Protein AF-A0A8T3NBF4-F1 (afdb_monomer_lite)

Secondary structure (DSSP, 8-state):
--HHHHHHHHHT-HHHHHHHHHHTT-HHHHHHHHHHHHHHHHHTT-HHHHHHHHHTS-HHHHHH-HHHHHHHHHHHHTT-HHHHHHHHHHHHHHHHHTT-HHHHHHHHHHHHHHHHHHTTTSSSSSSS---

pLDDT: mean 81.37, std 15.5, range [39.0, 96.62]

Foldseek 3Di:
DQPVLVVCVVVVVLVVSLVVCLVVVVLVVNCVSLLVCLVVCVVVVVLVSNLVSLVSDDPVVCLLDLSSLLSNLLSVLVPPVVSSLVSLVSSLVNCVVVVPVVSNVSSVVSNVVSVVVVVVVPPPDDPDDDD

Structure (mmCIF, N/CA/C/O backbone):
data_AF-A0A8T3NBF4-F1
#
_entry.id   AF-A0A8T3NBF4-F1
#
loop_
_atom_site.group_PDB
_atom_site.id
_atom_site.type_symbol
_atom_site.label_atom_id
_atom_site.label_alt_id
_atom_site.label_comp_id
_atom_site.label_asym_id
_atom_site.label_entity_id
_atom_site.label_seq_id
_atom_site.pdbx_PDB_ins_code
_atom_site.Cartn_x
_atom_site.Cartn_y
_atom_site.Cartn_z
_atom_site.occupancy
_atom_site.B_iso_or_equiv
_atom_site.auth_seq_id
_atom_site.auth_comp_id
_atom_site.auth_asym_id
_atom_site.auth_atom_id
_atom_site.pdbx_PDB_model_num
ATOM 1 N N . MET A 1 1 ? -14.539 4.104 21.557 1.00 48.69 1 MET A N 1
ATOM 2 C CA . MET A 1 1 ? -14.200 5.522 21.316 1.00 48.69 1 MET A CA 1
ATOM 3 C C . MET A 1 1 ? -14.018 5.826 19.811 1.00 48.69 1 MET A C 1
ATOM 5 O O . MET A 1 1 ? -12.957 6.294 19.439 1.00 48.69 1 MET A O 1
ATOM 9 N N . PRO A 1 2 ? -15.016 5.616 18.923 1.00 54.78 2 PRO A N 1
ATOM 10 C CA . PRO A 1 2 ? -14.857 5.921 17.486 1.00 54.78 2 PRO A CA 1
ATOM 11 C C . PRO A 1 2 ? -15.238 7.363 17.089 1.00 54.78 2 PRO A C 1
ATOM 13 O O . PRO A 1 2 ? -14.812 7.851 16.051 1.00 54.78 2 PRO A O 1
ATOM 16 N N . LYS A 1 3 ? -16.024 8.074 17.916 1.00 54.94 3 LYS A N 1
ATOM 17 C CA . LYS A 1 3 ? -16.521 9.426 17.585 1.00 54.94 3 LYS A CA 1
ATOM 18 C C . LYS A 1 3 ? -15.410 10.474 17.450 1.00 54.94 3 LYS A C 1
ATOM 20 O O . LYS A 1 3 ? -15.525 11.353 16.610 1.00 54.94 3 LYS A O 1
ATOM 25 N N . SER A 1 4 ? -14.347 10.368 18.249 1.00 63.88 4 SER A N 1
ATOM 26 C CA . SER A 1 4 ? -13.210 11.294 18.190 1.00 63.88 4 SER A CA 1
ATOM 27 C C . SER A 1 4 ? -12.368 11.090 16.929 1.00 63.88 4 SER A C 1
ATOM 29 O O . SER A 1 4 ? -11.898 12.061 16.355 1.00 63.88 4 SER A O 1
ATOM 31 N N . ALA A 1 5 ? -12.223 9.840 16.474 1.00 59.97 5 ALA A N 1
ATOM 32 C CA . ALA A 1 5 ? -11.499 9.529 15.249 1.00 59.97 5 ALA A CA 1
ATOM 33 C C . ALA A 1 5 ? -12.246 10.064 14.017 1.00 59.97 5 ALA A C 1
ATOM 35 O O . ALA A 1 5 ? -11.643 10.790 13.242 1.00 59.97 5 ALA A O 1
ATOM 36 N N . CYS A 1 6 ? -13.565 9.836 13.902 1.00 59.97 6 CYS A N 1
ATOM 37 C CA . CYS A 1 6 ? -14.378 10.419 12.821 1.00 59.97 6 CYS A CA 1
ATOM 38 C C . CYS A 1 6 ? -14.307 11.952 12.763 1.00 59.97 6 CYS A C 1
ATOM 40 O O . CYS A 1 6 ? -14.196 12.504 11.676 1.00 59.97 6 CYS A O 1
ATOM 42 N N . ALA A 1 7 ? -14.333 12.638 13.910 1.00 60.78 7 ALA A N 1
ATOM 43 C CA . ALA A 1 7 ? -14.224 14.097 13.937 1.00 60.78 7 ALA A CA 1
ATOM 44 C C . ALA A 1 7 ? -12.861 14.596 13.411 1.00 60.78 7 ALA A C 1
ATOM 46 O O . ALA A 1 7 ? -12.798 15.638 12.771 1.00 60.78 7 ALA A O 1
ATOM 47 N N . LEU A 1 8 ? -11.780 13.840 13.634 1.00 58.62 8 LEU A N 1
ATOM 48 C CA . LEU A 1 8 ? -10.447 14.150 13.099 1.00 58.62 8 LEU A CA 1
ATOM 49 C C . LEU A 1 8 ? -10.314 13.806 11.604 1.00 58.62 8 LEU A C 1
ATOM 51 O O . LEU A 1 8 ? -9.560 14.475 10.901 1.00 58.62 8 LEU A O 1
ATOM 55 N N . GLU A 1 9 ? -11.065 12.814 11.099 1.00 58.28 9 GLU A N 1
ATOM 56 C CA . GLU A 1 9 ? -11.201 12.580 9.648 1.00 58.28 9 GLU A CA 1
ATOM 57 C C . GLU A 1 9 ? -11.844 13.796 8.961 1.00 58.28 9 GLU A C 1
ATOM 59 O O . GLU A 1 9 ? -11.392 14.214 7.897 1.00 58.28 9 GLU A O 1
ATOM 64 N N . GLU A 1 10 ? -12.867 14.385 9.588 1.00 58.34 10 GLU A N 1
ATOM 65 C CA . GLU A 1 10 ? -13.564 15.578 9.086 1.00 58.34 10 GLU A CA 1
ATOM 66 C C . GLU A 1 10 ? -12.696 16.848 9.145 1.00 58.34 10 GLU A C 1
ATOM 68 O O . GLU A 1 10 ? -12.838 17.717 8.284 1.00 58.34 10 GLU A O 1
ATOM 73 N N . ASP A 1 11 ? -11.766 16.934 10.102 1.00 58.91 11 A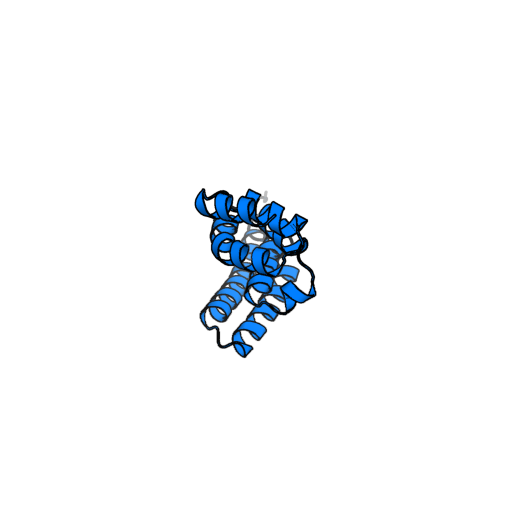SP A N 1
ATOM 74 C CA . ASP A 1 11 ? -10.854 18.078 10.287 1.00 58.91 11 ASP A CA 1
ATOM 75 C C . ASP A 1 11 ? -9.534 17.948 9.487 1.00 58.91 11 ASP A C 1
ATOM 77 O O . ASP A 1 11 ? -8.708 18.861 9.458 1.00 58.91 11 ASP A O 1
ATOM 81 N N . GLY A 1 12 ? -9.324 16.818 8.798 1.00 60.78 12 GLY A N 1
ATOM 82 C CA . GLY A 1 12 ? -8.165 16.573 7.932 1.00 60.78 12 GLY A CA 1
ATOM 83 C C . GLY A 1 12 ? -6.900 16.078 8.645 1.00 60.78 12 GLY A C 1
ATOM 84 O O . GLY A 1 12 ? -5.876 15.858 7.983 1.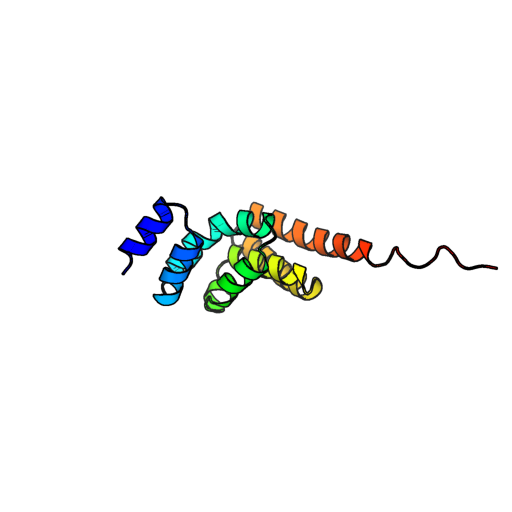00 60.78 12 GLY A O 1
ATOM 85 N N . ASP A 1 13 ? -6.958 15.831 9.957 1.00 71.19 13 ASP A N 1
ATOM 86 C CA . ASP A 1 13 ? -5.851 15.279 10.748 1.00 71.19 13 ASP A CA 1
ATOM 87 C C . ASP A 1 13 ? -5.852 13.741 10.716 1.00 71.19 13 ASP A C 1
ATOM 89 O O . ASP A 1 13 ? -6.117 13.025 11.689 1.00 71.19 13 ASP A O 1
ATOM 93 N N . HIS A 1 14 ? -5.554 13.223 9.525 1.00 73.56 14 HIS A N 1
ATOM 94 C CA . HIS A 1 14 ? -5.531 11.793 9.236 1.00 73.56 14 HIS A CA 1
ATOM 95 C C . HIS A 1 14 ? -4.497 11.027 10.081 1.00 73.56 14 HIS A C 1
ATOM 97 O O . HIS A 1 14 ? -4.664 9.835 10.329 1.00 73.56 14 HIS A O 1
ATOM 103 N N . GLU A 1 15 ? -3.429 11.689 10.532 1.00 74.50 15 GLU A N 1
ATOM 104 C CA . GLU A 1 15 ? -2.367 11.080 11.340 1.00 74.50 15 GLU A CA 1
ATOM 105 C C . GLU A 1 15 ? -2.844 10.831 12.778 1.00 74.50 15 GLU A C 1
ATOM 107 O O . GLU A 1 15 ? -2.667 9.725 13.297 1.00 74.50 15 GLU A O 1
ATOM 112 N N . ALA A 1 16 ? -3.542 11.798 13.383 1.00 75.12 16 ALA A N 1
ATOM 113 C CA . ALA A 1 16 ? -4.173 11.619 14.689 1.00 75.12 16 ALA A CA 1
ATOM 114 C C . ALA A 1 16 ? -5.305 10.574 14.652 1.00 75.12 16 ALA A C 1
ATOM 116 O O . ALA A 1 16 ? -5.411 9.739 15.554 1.00 75.12 16 ALA A O 1
ATOM 117 N N . ALA A 1 17 ? -6.118 10.560 13.587 1.00 78.56 17 ALA A N 1
ATOM 118 C CA . ALA A 1 17 ? -7.161 9.549 13.406 1.00 78.56 17 ALA A CA 1
ATOM 119 C C . ALA A 1 17 ? -6.577 8.127 13.272 1.00 78.56 17 ALA A C 1
ATOM 121 O O . ALA A 1 17 ? -7.073 7.197 13.914 1.00 78.56 17 ALA A O 1
ATOM 122 N N . LEU A 1 18 ? -5.491 7.950 12.503 1.00 82.12 18 LEU A N 1
ATOM 123 C CA . LEU A 1 18 ? -4.790 6.662 12.378 1.00 82.12 18 LEU A CA 1
ATOM 124 C C . LEU A 1 18 ? -4.271 6.158 13.723 1.00 82.12 18 LEU A C 1
ATOM 126 O O . LEU A 1 18 ? -4.448 4.978 14.024 1.00 82.12 18 LEU A O 1
ATOM 130 N N . ALA A 1 19 ? -3.665 7.033 14.530 1.00 80.31 19 ALA A N 1
ATOM 131 C CA . ALA A 1 19 ? -3.150 6.663 15.846 1.00 80.31 19 ALA A CA 1
ATOM 132 C C . ALA A 1 19 ? -4.266 6.119 16.755 1.00 80.31 19 ALA A C 1
ATOM 134 O O . ALA A 1 19 ? -4.114 5.052 17.348 1.00 80.31 19 ALA A O 1
ATOM 135 N N . LEU A 1 20 ? -5.429 6.780 16.781 1.00 81.88 20 LEU A N 1
ATOM 136 C CA . LEU A 1 20 ? -6.572 6.344 17.589 1.00 81.88 20 LEU A CA 1
ATOM 137 C C . LEU A 1 20 ? -7.142 4.990 17.143 1.00 81.88 20 LEU A C 1
ATOM 139 O O . LEU A 1 20 ? -7.495 4.165 17.987 1.00 81.88 20 LEU A O 1
ATOM 143 N N . TYR A 1 21 ? -7.230 4.728 15.835 1.00 82.44 21 TYR A N 1
ATOM 144 C CA . TYR A 1 21 ? -7.688 3.420 15.350 1.00 82.44 21 TYR A CA 1
ATOM 145 C C . TYR A 1 21 ? -6.666 2.307 15.605 1.00 82.44 21 TYR A C 1
ATOM 147 O O . TYR A 1 21 ? -7.064 1.178 15.893 1.00 82.44 21 TYR A O 1
ATOM 155 N N . GLN A 1 22 ? -5.367 2.616 15.551 1.00 83.12 22 GLN A N 1
ATOM 156 C CA . GLN A 1 22 ? -4.306 1.673 15.915 1.00 83.12 22 GLN A CA 1
ATOM 157 C C . GLN A 1 22 ? -4.355 1.323 17.407 1.00 83.12 22 GLN A C 1
ATOM 159 O O . GLN A 1 22 ? -4.302 0.144 17.751 1.00 83.12 22 GLN A O 1
ATOM 164 N N . GLU A 1 23 ? -4.526 2.314 18.286 1.00 82.75 23 GLU A N 1
ATOM 165 C CA . GLU A 1 23 ? -4.711 2.096 19.728 1.00 82.75 23 GLU A CA 1
ATOM 166 C C . GLU A 1 23 ? -5.968 1.269 20.031 1.00 82.75 23 GLU A C 1
ATOM 168 O O . GLU A 1 23 ? -5.964 0.422 20.924 1.00 82.75 23 GLU A O 1
ATOM 173 N N . ALA A 1 24 ? -7.040 1.480 19.263 1.00 83.88 24 ALA A N 1
ATOM 174 C CA . ALA A 1 24 ? -8.276 0.713 19.378 1.00 83.88 24 ALA A CA 1
ATOM 175 C C . ALA A 1 24 ? -8.186 -0.707 18.781 1.00 83.88 24 ALA A C 1
ATOM 177 O O . ALA A 1 24 ? -9.105 -1.503 18.984 1.00 83.88 24 ALA A O 1
ATOM 178 N N . GLY A 1 25 ? -7.118 -1.029 18.041 1.00 82.56 25 GLY A N 1
ATOM 179 C CA . GLY A 1 25 ? -6.957 -2.301 17.331 1.00 82.56 25 GLY A CA 1
ATOM 180 C C . GLY A 1 25 ? -7.924 -2.494 16.155 1.00 82.56 25 GLY A C 1
ATOM 181 O O . GLY A 1 25 ? -8.122 -3.622 15.703 1.00 82.56 25 GLY A O 1
ATOM 182 N N . ASP A 1 26 ? -8.542 -1.419 15.656 1.00 85.81 26 ASP A N 1
ATOM 183 C CA . ASP A 1 26 ? -9.471 -1.467 14.524 1.00 85.81 26 ASP A CA 1
ATOM 184 C C . ASP A 1 26 ? -8.712 -1.354 13.196 1.00 85.81 26 ASP A C 1
ATOM 186 O O . ASP A 1 26 ? -8.670 -0.314 12.534 1.00 85.81 26 ASP A O 1
ATOM 190 N N . TRP A 1 27 ? -8.087 -2.462 12.803 1.00 85.31 27 TRP A N 1
ATOM 191 C CA . TRP A 1 27 ? -7.247 -2.526 11.609 1.00 85.31 27 TRP A CA 1
ATOM 192 C C . TRP A 1 27 ? -8.011 -2.252 10.312 1.00 85.31 27 TRP A C 1
ATOM 194 O O . TRP A 1 27 ? -7.434 -1.707 9.375 1.00 85.31 27 TRP A O 1
ATOM 204 N N . ALA A 1 28 ? -9.304 -2.579 10.247 1.00 85.00 28 ALA A N 1
ATOM 205 C CA . ALA A 1 28 ? -10.120 -2.305 9.066 1.00 85.00 28 ALA A CA 1
ATOM 206 C C . ALA A 1 28 ? -10.272 -0.793 8.844 1.00 85.00 28 ALA A C 1
ATOM 208 O O . ALA A 1 28 ? -10.085 -0.305 7.725 1.00 85.00 28 ALA A O 1
ATOM 209 N N . SER A 1 29 ? -10.530 -0.044 9.919 1.00 85.12 29 SER A N 1
ATOM 210 C CA . SER A 1 29 ? -10.607 1.419 9.875 1.00 85.12 29 SER A CA 1
ATOM 211 C C . SER A 1 29 ? -9.252 2.062 9.568 1.00 85.12 29 SER A C 1
ATOM 213 O O . SER A 1 29 ? -9.199 2.987 8.756 1.00 85.12 29 SER A O 1
ATOM 215 N N . VAL A 1 30 ? -8.150 1.527 10.116 1.00 86.19 30 VAL A N 1
ATOM 216 C CA . VAL A 1 30 ? -6.786 1.983 9.779 1.00 86.19 30 VAL A CA 1
ATOM 217 C C . VAL A 1 30 ? -6.524 1.845 8.280 1.00 86.19 30 VAL A C 1
ATOM 219 O O . VAL A 1 30 ? -6.084 2.798 7.646 1.00 86.19 30 VAL A O 1
ATOM 222 N N . ILE A 1 31 ? -6.820 0.684 7.690 1.00 87.81 31 ILE A N 1
ATOM 223 C CA . ILE A 1 31 ? -6.584 0.430 6.261 1.00 87.81 31 ILE A CA 1
ATOM 224 C C . ILE A 1 31 ? -7.442 1.360 5.398 1.00 87.81 31 ILE A C 1
ATOM 226 O O . ILE A 1 31 ? -6.928 1.968 4.457 1.00 87.81 31 ILE A O 1
ATOM 230 N N . ARG A 1 32 ? -8.725 1.523 5.746 1.00 87.31 32 ARG A N 1
ATOM 231 C CA . ARG A 1 32 ? -9.657 2.424 5.051 1.00 87.31 32 ARG A CA 1
ATOM 232 C C . ARG A 1 32 ? -9.136 3.862 5.004 1.00 87.31 32 ARG A C 1
ATOM 234 O O . ARG A 1 32 ? -9.277 4.512 3.972 1.00 87.31 32 ARG A O 1
ATOM 241 N N . LEU A 1 33 ? -8.534 4.343 6.094 1.00 85.81 33 LEU A N 1
ATOM 242 C CA . LEU A 1 33 ? -8.006 5.704 6.173 1.00 85.81 33 LEU A CA 1
ATOM 243 C C . LEU A 1 33 ? -6.607 5.850 5.556 1.00 85.81 33 LEU A C 1
ATOM 245 O O . LEU A 1 33 ? -6.283 6.880 4.968 1.00 85.81 33 LEU A O 1
ATOM 249 N N . LEU A 1 34 ? -5.769 4.822 5.681 1.00 88.06 34 LEU A N 1
ATOM 250 C CA . LEU A 1 34 ? -4.386 4.855 5.218 1.00 88.06 34 LEU A CA 1
ATOM 251 C C . LEU A 1 34 ? -4.294 4.817 3.691 1.00 88.06 34 LEU A C 1
ATOM 253 O O . LEU A 1 34 ? -3.461 5.519 3.122 1.00 88.06 34 LEU A O 1
ATOM 257 N N . LEU A 1 35 ? -5.136 4.024 3.018 1.00 87.81 35 LEU A N 1
ATOM 258 C CA . LEU A 1 35 ? -5.042 3.818 1.568 1.00 87.81 35 LEU A CA 1
ATOM 259 C C . LEU A 1 35 ? -5.165 5.116 0.741 1.00 87.81 35 LEU A C 1
ATOM 261 O O . LEU A 1 35 ? -4.307 5.325 -0.119 1.00 87.81 35 LEU A O 1
ATOM 265 N N . PRO A 1 36 ? -6.139 6.017 0.988 1.00 86.75 36 PRO A N 1
ATOM 266 C CA . PRO A 1 36 ? -6.235 7.284 0.255 1.00 86.75 36 PRO A CA 1
ATOM 267 C C . PRO A 1 36 ? -5.093 8.262 0.564 1.00 86.75 36 PRO A C 1
ATOM 269 O O . PRO A 1 36 ? -4.726 9.080 -0.278 1.00 86.75 36 PRO A O 1
ATOM 272 N N . VAL A 1 37 ? -4.525 8.186 1.771 1.00 86.50 37 VAL A N 1
ATOM 273 C CA . VAL A 1 37 ? -3.504 9.120 2.272 1.00 86.50 37 VAL A CA 1
ATOM 274 C C . VAL A 1 37 ? -2.087 8.693 1.866 1.00 86.50 37 VAL A C 1
ATOM 276 O O . VAL A 1 37 ? -1.215 9.543 1.657 1.00 86.50 37 VAL A O 1
ATOM 279 N N . ALA A 1 38 ? -1.852 7.389 1.688 1.00 86.75 38 ALA A N 1
ATOM 280 C CA . ALA A 1 38 ? -0.547 6.809 1.375 1.00 86.75 38 ALA A CA 1
ATOM 281 C C . ALA A 1 38 ? 0.169 7.436 0.156 1.00 86.75 38 ALA A C 1
ATOM 283 O O . ALA A 1 38 ? 1.351 7.771 0.303 1.00 86.75 38 ALA A O 1
ATOM 284 N N . PRO A 1 39 ? -0.489 7.692 -1.001 1.00 85.25 39 PRO A N 1
ATOM 285 C CA . PRO A 1 39 ? 0.157 8.358 -2.133 1.00 85.25 39 PRO A CA 1
ATOM 286 C C . PRO A 1 39 ? 0.707 9.740 -1.771 1.00 85.25 39 PRO A C 1
ATOM 288 O O . PRO A 1 39 ? 1.841 10.069 -2.116 1.00 85.25 39 PRO A O 1
ATOM 291 N N . SER A 1 40 ? -0.082 10.540 -1.044 1.00 85.00 40 SER A N 1
ATOM 292 C CA . SER A 1 40 ? 0.307 11.892 -0.639 1.00 85.00 40 SER A CA 1
ATOM 293 C C . SER A 1 40 ? 1.481 11.851 0.335 1.00 85.00 40 SER A C 1
ATOM 295 O O . SER A 1 40 ? 2.479 12.542 0.135 1.00 85.00 40 SER A O 1
ATOM 297 N N . VAL A 1 41 ? 1.423 10.993 1.355 1.00 84.69 41 VAL A N 1
ATOM 298 C CA . VAL A 1 41 ? 2.492 10.871 2.360 1.00 84.69 41 VAL A CA 1
ATOM 299 C C . VAL A 1 41 ? 3.807 10.429 1.720 1.00 84.69 41 VAL A C 1
ATOM 301 O O . VAL A 1 41 ? 4.864 10.987 2.031 1.00 84.69 41 VAL A O 1
ATOM 304 N N . LEU A 1 42 ? 3.753 9.485 0.776 1.00 83.00 42 LEU A N 1
ATOM 305 C CA . LEU A 1 42 ? 4.936 9.057 0.038 1.00 83.00 42 LEU A CA 1
ATOM 306 C C . LEU A 1 42 ? 5.483 10.173 -0.868 1.00 83.00 42 LEU A C 1
ATOM 308 O O . LEU A 1 42 ? 6.694 10.396 -0.883 1.00 83.00 42 LEU A O 1
ATOM 312 N N . ALA A 1 43 ? 4.614 10.908 -1.572 1.00 80.38 43 ALA A N 1
ATOM 313 C CA . ALA A 1 43 ? 5.001 12.026 -2.439 1.00 80.38 43 ALA A CA 1
ATOM 314 C C . ALA A 1 43 ? 5.685 13.170 -1.669 1.00 80.38 43 ALA A C 1
ATOM 316 O O . ALA A 1 43 ? 6.628 13.777 -2.173 1.00 80.38 43 ALA A O 1
ATOM 317 N N . HIS A 1 44 ? 5.279 13.412 -0.419 1.00 84.69 44 HIS A N 1
ATOM 318 C CA . HIS A 1 44 ? 5.926 14.373 0.482 1.00 84.69 44 HIS A CA 1
ATOM 319 C C . HIS A 1 44 ? 7.231 13.844 1.110 1.00 84.69 44 HIS A C 1
ATOM 321 O O . HIS A 1 44 ? 7.805 14.484 1.990 1.00 84.69 44 HIS A O 1
ATOM 327 N N . GLY A 1 45 ? 7.711 12.666 0.697 1.00 84.69 45 GLY A N 1
ATOM 328 C CA . GLY A 1 45 ? 8.952 12.073 1.194 1.00 84.69 45 GLY A CA 1
ATOM 329 C C . GLY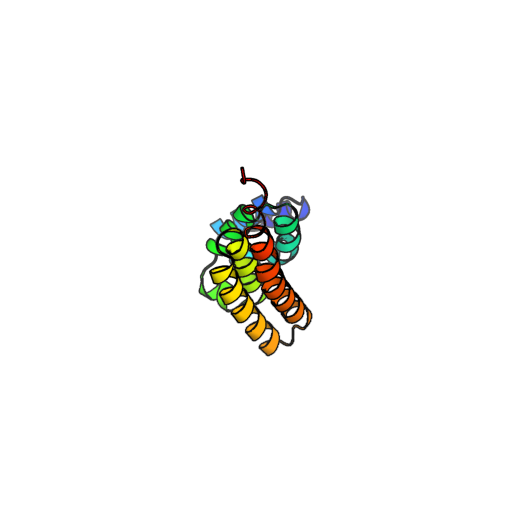 A 1 45 ? 8.857 11.506 2.612 1.00 84.69 45 GLY A C 1
ATOM 330 O O . GLY A 1 45 ? 9.872 11.068 3.151 1.00 84.69 45 GLY A O 1
ATOM 331 N N . ARG A 1 46 ? 7.659 11.447 3.209 1.00 88.50 46 ARG A N 1
ATOM 332 C CA . ARG A 1 46 ? 7.411 10.929 4.567 1.00 88.50 46 ARG A CA 1
ATOM 333 C C . ARG A 1 46 ? 7.289 9.399 4.585 1.00 88.50 46 ARG A C 1
ATOM 335 O O . ARG A 1 46 ? 6.432 8.823 5.256 1.00 88.50 46 ARG A O 1
ATOM 342 N N . TRP A 1 47 ? 8.155 8.715 3.842 1.00 88.12 47 TRP A N 1
ATOM 343 C CA . TRP A 1 47 ? 8.100 7.261 3.671 1.00 88.12 47 TRP A CA 1
ATOM 344 C C . TRP A 1 47 ? 8.339 6.497 4.982 1.00 88.12 47 TRP A C 1
ATOM 346 O O . TRP A 1 47 ? 7.807 5.400 5.134 1.00 88.12 47 TRP A O 1
ATOM 356 N N . GLN A 1 48 ? 9.084 7.061 5.944 1.00 88.38 48 GLN A N 1
ATOM 357 C CA . GLN A 1 48 ? 9.265 6.464 7.274 1.00 88.38 48 GLN A CA 1
ATOM 358 C C . GLN A 1 48 ? 7.956 6.436 8.065 1.00 88.38 48 GLN A C 1
ATOM 360 O O . GLN A 1 48 ? 7.660 5.429 8.703 1.00 88.38 48 GLN A O 1
ATOM 365 N N . THR A 1 49 ? 7.176 7.519 8.005 1.00 88.25 49 THR A N 1
ATOM 366 C CA . THR A 1 49 ? 5.864 7.610 8.658 1.00 88.25 49 THR A CA 1
ATOM 367 C C . THR A 1 49 ? 4.911 6.578 8.064 1.00 88.25 49 THR A C 1
ATOM 369 O O . THR A 1 49 ? 4.339 5.777 8.798 1.00 88.25 49 THR A O 1
ATOM 372 N N . LEU A 1 50 ? 4.822 6.523 6.731 1.00 88.75 50 LEU A N 1
ATOM 373 C CA . LEU A 1 50 ? 3.999 5.527 6.046 1.00 88.75 50 LEU A CA 1
ATOM 374 C C . LEU A 1 50 ? 4.439 4.095 6.385 1.00 88.75 50 LEU A C 1
ATOM 376 O O . LEU A 1 50 ? 3.607 3.246 6.692 1.00 88.75 50 LEU A O 1
ATOM 380 N N . ASN A 1 51 ? 5.749 3.832 6.394 1.00 89.81 51 ASN A N 1
ATOM 381 C CA . ASN A 1 51 ? 6.275 2.524 6.768 1.00 89.81 51 ASN A CA 1
ATOM 382 C C . ASN A 1 51 ? 5.906 2.164 8.209 1.00 89.81 51 ASN A C 1
ATOM 384 O O . ASN A 1 51 ? 5.502 1.036 8.453 1.00 89.81 51 ASN A O 1
ATOM 388 N N . HIS A 1 52 ? 6.015 3.108 9.147 1.00 89.00 52 HIS A N 1
ATOM 389 C CA . HIS A 1 52 ? 5.646 2.886 10.541 1.00 89.00 52 HIS A CA 1
ATOM 390 C C . HIS A 1 52 ? 4.180 2.460 10.670 1.00 89.00 52 HIS A C 1
ATOM 392 O O . HIS A 1 52 ? 3.911 1.419 11.269 1.00 89.00 52 HIS A O 1
ATOM 398 N N . TRP A 1 53 ? 3.261 3.189 10.028 1.00 89.50 53 TRP A N 1
ATOM 399 C CA . TRP A 1 53 ? 1.837 2.848 10.037 1.00 89.50 53 TRP A CA 1
ATOM 400 C C . TRP A 1 53 ? 1.523 1.502 9.382 1.00 89.50 53 TRP A C 1
ATOM 402 O O . TRP A 1 53 ? 0.608 0.814 9.815 1.00 89.50 53 TRP A O 1
ATOM 412 N N . ILE A 1 54 ? 2.261 1.108 8.343 1.00 89.19 54 ILE A N 1
ATOM 413 C CA . ILE A 1 54 ? 2.065 -0.202 7.710 1.00 89.19 54 ILE A CA 1
ATOM 414 C C . ILE A 1 54 ? 2.632 -1.317 8.595 1.00 89.19 54 ILE A C 1
ATOM 416 O O . ILE A 1 54 ? 2.022 -2.371 8.720 1.00 89.19 54 ILE A O 1
ATOM 420 N N . THR A 1 55 ? 3.781 -1.100 9.240 1.00 87.19 55 THR A N 1
ATOM 421 C CA . THR A 1 55 ? 4.409 -2.110 10.110 1.00 87.19 55 THR A CA 1
ATOM 422 C C . THR A 1 55 ? 3.706 -2.303 11.451 1.00 87.19 55 THR A C 1
ATOM 424 O O . THR A 1 55 ? 3.952 -3.315 12.103 1.00 87.19 55 THR A O 1
ATOM 427 N N . SER A 1 56 ? 2.853 -1.364 11.873 1.00 87.69 56 SER A N 1
ATOM 428 C CA . SER A 1 56 ? 1.999 -1.543 13.053 1.00 87.69 56 SER A CA 1
ATOM 429 C C . SER A 1 56 ? 0.790 -2.442 12.772 1.00 87.69 56 SER A C 1
ATOM 431 O O . SER A 1 56 ? 0.201 -2.974 13.712 1.00 87.69 56 SER A O 1
ATOM 433 N N . LEU A 1 57 ? 0.439 -2.654 11.498 1.00 87.25 57 LEU A N 1
ATOM 434 C CA . LEU A 1 57 ? -0.628 -3.568 11.108 1.00 87.25 57 LEU A CA 1
ATOM 435 C C . LEU A 1 57 ? -0.200 -5.036 11.284 1.00 87.25 57 LEU A C 1
ATOM 437 O O . LEU A 1 57 ? 0.969 -5.381 11.082 1.00 87.25 57 LEU A O 1
ATOM 441 N N . PRO A 1 58 ? -1.149 -5.945 11.573 1.00 86.62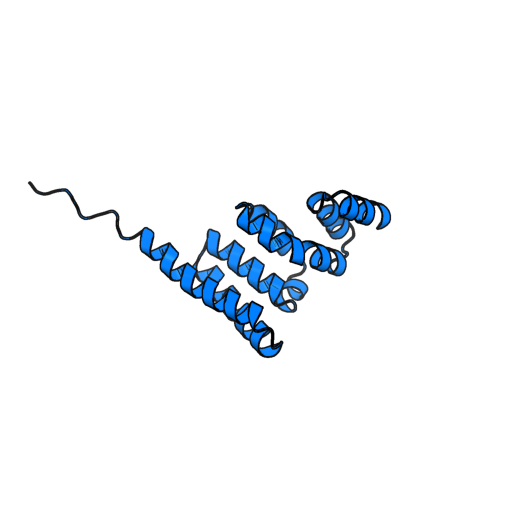 58 PRO A N 1
ATOM 442 C CA . PRO A 1 58 ? -0.886 -7.376 11.546 1.00 86.62 58 PRO A CA 1
ATOM 443 C C . PRO A 1 58 ? -0.387 -7.809 10.165 1.00 86.62 58 PRO A C 1
ATOM 445 O O . PRO A 1 58 ? -0.982 -7.459 9.145 1.00 86.62 58 PRO A O 1
ATOM 448 N N . ARG A 1 59 ? 0.658 -8.646 10.129 1.00 84.38 59 ARG A N 1
ATOM 449 C CA . ARG A 1 59 ? 1.261 -9.139 8.878 1.00 84.38 59 ARG A CA 1
ATOM 450 C C . ARG A 1 59 ? 0.225 -9.714 7.905 1.00 84.38 59 ARG A C 1
ATOM 452 O O . ARG A 1 59 ? 0.262 -9.404 6.721 1.00 84.38 59 ARG A O 1
ATOM 459 N N . GLN A 1 60 ? -0.735 -10.477 8.425 1.00 85.38 60 GLN A N 1
ATOM 460 C CA . GLN A 1 60 ? -1.804 -11.073 7.628 1.00 85.38 60 GLN A CA 1
ATOM 461 C C . GLN A 1 60 ? -2.660 -10.017 6.914 1.00 85.38 60 GLN A C 1
ATOM 463 O O . GLN A 1 60 ? -3.026 -10.217 5.765 1.00 85.38 60 GLN A O 1
ATOM 468 N N . ALA A 1 61 ? -2.944 -8.878 7.556 1.00 84.38 61 ALA A N 1
ATOM 469 C CA . ALA A 1 61 ? -3.737 -7.803 6.959 1.00 84.38 61 ALA A CA 1
ATOM 470 C C . ALA A 1 61 ? -2.996 -7.115 5.800 1.00 84.38 61 ALA A C 1
ATOM 472 O O . ALA A 1 61 ? -3.611 -6.740 4.800 1.00 84.38 61 ALA A O 1
ATOM 473 N N . VAL A 1 62 ? -1.670 -6.991 5.918 1.00 83.94 62 VAL A N 1
ATOM 474 C CA . VAL A 1 62 ? -0.805 -6.452 4.860 1.00 83.94 62 VAL A CA 1
ATOM 475 C C . VAL A 1 62 ? -0.723 -7.417 3.675 1.00 83.94 62 VAL A C 1
ATOM 477 O O . VAL A 1 62 ? -0.808 -6.978 2.534 1.00 83.94 62 VAL A O 1
ATOM 480 N N . GLU A 1 63 ? -0.603 -8.722 3.931 1.00 79.50 63 GLU A N 1
ATOM 481 C CA . GLU A 1 63 ? -0.456 -9.748 2.887 1.00 79.50 63 GLU A CA 1
ATOM 482 C C . GLU A 1 63 ? -1.727 -9.968 2.059 1.00 79.50 63 GLU A C 1
ATOM 484 O O . GLU A 1 63 ? -1.622 -10.204 0.858 1.00 79.50 63 GLU A O 1
ATOM 489 N N . VAL A 1 64 ? -2.913 -9.860 2.672 1.00 84.75 64 VAL A N 1
ATOM 490 C CA . VAL A 1 64 ? -4.202 -10.023 1.968 1.00 84.75 64 VAL A CA 1
ATOM 491 C C . VAL A 1 64 ? -4.667 -8.766 1.234 1.00 84.75 64 VAL A C 1
ATOM 493 O O . VAL A 1 64 ? -5.608 -8.839 0.451 1.00 84.75 64 VAL A O 1
ATOM 496 N N . THR A 1 65 ? -4.045 -7.610 1.491 1.00 88.75 65 THR A N 1
ATOM 497 C CA . THR A 1 65 ? -4.445 -6.332 0.890 1.00 88.75 65 THR A CA 1
ATOM 498 C C . THR A 1 65 ? -3.381 -5.881 -0.115 1.00 88.75 65 THR A C 1
ATOM 500 O O . THR A 1 65 ? -2.363 -5.316 0.298 1.00 88.75 65 THR A O 1
ATOM 503 N N . PRO A 1 66 ? -3.605 -6.049 -1.433 1.00 91.94 66 PRO A N 1
ATOM 504 C CA . PRO A 1 66 ? -2.574 -5.824 -2.455 1.00 91.94 66 PRO A CA 1
ATOM 505 C C . PRO A 1 66 ? -1.963 -4.415 -2.404 1.00 91.94 66 PRO A C 1
ATOM 507 O O . PRO A 1 66 ? -0.748 -4.237 -2.494 1.00 91.94 66 PRO A O 1
ATOM 510 N N . TRP A 1 67 ? -2.795 -3.402 -2.143 1.00 93.69 67 TRP A N 1
ATOM 511 C CA . TRP A 1 67 ? -2.349 -2.017 -2.003 1.00 93.69 67 TRP A CA 1
ATOM 512 C C . TRP A 1 67 ? -1.440 -1.778 -0.791 1.00 93.69 67 TRP A C 1
ATOM 514 O O . TRP A 1 67 ? -0.499 -0.995 -0.892 1.00 93.69 67 TRP A O 1
ATOM 524 N N . LEU A 1 68 ? -1.651 -2.457 0.340 1.00 92.38 68 LEU A N 1
ATOM 525 C CA . LEU A 1 68 ? -0.751 -2.328 1.494 1.00 92.38 68 LEU A CA 1
ATOM 526 C C . LEU A 1 68 ? 0.602 -2.977 1.215 1.00 92.38 68 LEU A C 1
ATOM 528 O O . LEU A 1 68 ? 1.634 -2.400 1.562 1.00 92.38 68 LEU A O 1
ATOM 532 N N . ALA A 1 69 ? 0.602 -4.139 0.556 1.00 92.69 69 ALA A N 1
ATOM 533 C CA . ALA A 1 69 ? 1.826 -4.781 0.096 1.00 92.69 69 ALA A CA 1
ATOM 534 C C . ALA A 1 69 ? 2.601 -3.861 -0.863 1.00 92.69 69 ALA A C 1
ATOM 536 O O . ALA A 1 69 ? 3.800 -3.655 -0.675 1.00 92.69 69 ALA A O 1
ATOM 537 N N . PHE A 1 70 ? 1.915 -3.216 -1.813 1.00 94.94 70 PHE A N 1
ATOM 538 C CA . PHE A 1 70 ? 2.524 -2.233 -2.712 1.00 94.94 70 PHE A CA 1
ATOM 539 C C . PHE A 1 70 ? 3.191 -1.078 -1.952 1.00 94.94 70 PHE A C 1
ATOM 541 O O . PHE A 1 70 ? 4.377 -0.807 -2.161 1.00 94.94 70 PHE A O 1
ATOM 548 N N . TRP A 1 71 ? 2.473 -0.424 -1.032 1.00 94.38 71 TRP A N 1
ATOM 549 C CA . TRP A 1 71 ? 3.035 0.683 -0.250 1.00 94.38 71 TRP A CA 1
ATOM 550 C C . TRP A 1 71 ? 4.195 0.232 0.644 1.00 94.38 71 TRP A C 1
ATOM 552 O O . TRP A 1 71 ? 5.188 0.950 0.766 1.00 94.38 71 TRP A O 1
ATOM 562 N N . CYS A 1 72 ? 4.124 -0.979 1.207 1.00 92.38 72 CYS A N 1
ATOM 563 C CA . CYS A 1 72 ? 5.227 -1.580 1.952 1.00 92.38 72 CYS A CA 1
ATOM 564 C C . CYS A 1 72 ? 6.472 -1.744 1.068 1.00 92.38 72 CYS A C 1
ATOM 566 O O . CYS A 1 72 ? 7.564 -1.322 1.453 1.00 92.38 72 CYS A O 1
ATOM 568 N N . GLY A 1 73 ? 6.308 -2.289 -0.141 1.00 93.00 73 GLY A N 1
ATOM 569 C CA . GLY A 1 73 ? 7.387 -2.451 -1.114 1.00 93.00 73 GLY A CA 1
ATOM 570 C C . GLY A 1 73 ? 7.991 -1.116 -1.548 1.00 93.00 73 GLY A C 1
ATOM 571 O O . GLY A 1 73 ? 9.216 -0.966 -1.549 1.00 93.00 73 GLY A O 1
ATOM 572 N N . ALA A 1 74 ? 7.150 -0.113 -1.815 1.00 92.00 74 ALA A N 1
ATOM 573 C CA . ALA A 1 74 ? 7.577 1.239 -2.164 1.00 92.00 74 ALA A CA 1
ATOM 574 C C . ALA A 1 74 ? 8.395 1.896 -1.036 1.00 92.00 74 ALA A C 1
ATOM 576 O O . ALA A 1 74 ? 9.488 2.408 -1.280 1.00 92.00 74 ALA A O 1
ATOM 577 N N . CYS A 1 75 ? 7.924 1.817 0.214 1.00 91.56 75 CYS A N 1
ATOM 578 C CA . CYS A 1 75 ? 8.664 2.289 1.385 1.00 91.56 75 CYS A CA 1
ATOM 579 C C . CYS A 1 75 ? 9.982 1.529 1.577 1.00 91.56 75 CYS A C 1
ATOM 581 O O . CYS A 1 75 ? 11.024 2.139 1.826 1.00 91.56 75 CYS A O 1
ATOM 583 N N . LYS A 1 76 ? 9.968 0.198 1.437 1.00 91.06 76 LYS A N 1
ATOM 584 C CA . LYS A 1 76 ? 11.166 -0.631 1.604 1.00 91.06 76 LYS A CA 1
ATOM 585 C C . LYS A 1 76 ? 12.215 -0.315 0.544 1.00 91.06 76 LYS A C 1
ATOM 587 O O . LYS A 1 76 ? 13.394 -0.218 0.885 1.00 91.06 76 LYS A O 1
ATOM 592 N N . GLY A 1 77 ? 11.790 -0.046 -0.691 1.00 90.25 77 GLY A N 1
ATOM 593 C CA . GLY A 1 77 ? 12.654 0.350 -1.803 1.00 90.25 77 GLY A CA 1
ATOM 594 C C . GLY A 1 77 ? 13.478 1.616 -1.546 1.00 90.25 77 GLY A C 1
ATOM 595 O O . GLY A 1 77 ? 14.550 1.771 -2.126 1.00 90.25 77 GLY A O 1
ATOM 596 N N . GLN A 1 78 ? 13.046 2.483 -0.622 1.00 86.69 78 GLN A N 1
ATOM 597 C CA . GLN A 1 78 ? 13.801 3.675 -0.213 1.00 86.69 78 GLN A CA 1
ATOM 598 C C . GLN A 1 78 ? 15.088 3.338 0.555 1.00 86.69 78 GLN A C 1
ATOM 600 O O . GLN A 1 78 ? 16.033 4.123 0.540 1.00 86.69 78 GLN A O 1
ATOM 605 N N . THR A 1 79 ? 15.129 2.185 1.230 1.00 88.44 79 THR A N 1
ATOM 606 C CA . THR A 1 79 ? 16.264 1.751 2.071 1.00 88.44 79 THR A CA 1
ATOM 607 C C . THR A 1 79 ? 16.983 0.539 1.497 1.00 88.44 79 THR A C 1
ATOM 609 O O . THR A 1 79 ? 18.207 0.465 1.536 1.00 88.44 79 THR A O 1
ATOM 612 N N . ASN A 1 80 ? 16.223 -0.405 0.947 1.00 90.62 80 ASN A N 1
ATOM 613 C CA . ASN A 1 80 ? 16.716 -1.603 0.296 1.00 90.62 80 ASN A CA 1
ATOM 614 C C . ASN A 1 80 ? 15.908 -1.839 -0.994 1.00 90.62 80 ASN A C 1
ATOM 616 O O . ASN A 1 80 ? 14.831 -2.442 -0.948 1.00 90.62 80 ASN A O 1
ATOM 620 N N . PRO A 1 81 ? 16.427 -1.383 -2.148 1.00 89.50 81 PRO A N 1
ATOM 621 C CA . PRO A 1 81 ? 15.763 -1.540 -3.440 1.00 89.50 81 PRO A CA 1
ATOM 622 C C . PRO A 1 81 ? 15.504 -2.997 -3.846 1.00 89.50 81 PRO A C 1
ATOM 624 O O . PRO A 1 81 ? 14.553 -3.274 -4.563 1.00 89.50 81 PRO A O 1
ATOM 627 N N . GLU A 1 82 ? 16.331 -3.953 -3.421 1.00 91.62 82 GLU A N 1
ATOM 628 C CA . GLU A 1 82 ? 16.128 -5.380 -3.720 1.00 91.62 82 GLU A CA 1
ATOM 629 C C . GLU A 1 82 ? 14.964 -5.980 -2.935 1.00 91.62 82 GLU A C 1
ATOM 631 O O . GLU A 1 82 ? 14.062 -6.580 -3.520 1.00 91.62 82 GLU A O 1
ATOM 636 N N . ALA A 1 83 ? 14.928 -5.730 -1.625 1.00 92.25 83 ALA A N 1
ATOM 637 C CA . ALA A 1 83 ? 13.808 -6.155 -0.793 1.00 92.25 83 ALA A CA 1
ATOM 638 C C . ALA A 1 83 ? 12.498 -5.474 -1.225 1.00 92.25 83 ALA A C 1
ATOM 640 O O . ALA A 1 83 ? 11.453 -6.117 -1.253 1.00 92.25 83 ALA A O 1
ATOM 641 N N . GLY A 1 84 ? 12.555 -4.191 -1.602 1.00 93.38 84 GLY A N 1
ATOM 642 C CA . GLY A 1 84 ? 11.401 -3.468 -2.139 1.00 93.38 84 GLY A CA 1
ATOM 643 C C . GLY A 1 84 ? 10.853 -4.098 -3.419 1.00 93.38 84 GLY A C 1
ATOM 644 O O . GLY A 1 84 ? 9.652 -4.334 -3.500 1.00 93.38 84 GLY A O 1
ATOM 645 N N . ARG A 1 85 ? 11.724 -4.444 -4.379 1.00 94.81 85 ARG A N 1
ATOM 646 C CA . ARG A 1 85 ? 11.332 -5.131 -5.624 1.00 94.81 85 ARG A CA 1
ATOM 647 C C . ARG A 1 85 ? 10.608 -6.447 -5.359 1.00 94.81 85 ARG A C 1
ATOM 649 O O . ARG A 1 85 ? 9.527 -6.638 -5.892 1.00 94.81 85 ARG A O 1
ATOM 656 N N . THR A 1 86 ? 11.148 -7.286 -4.476 1.00 94.88 86 THR A N 1
ATOM 657 C CA . THR A 1 86 ? 10.530 -8.583 -4.137 1.00 94.88 86 THR A CA 1
ATOM 658 C C . THR A 1 86 ? 9.096 -8.409 -3.618 1.00 94.88 86 THR A C 1
ATOM 660 O O . THR A 1 86 ? 8.191 -9.156 -3.979 1.00 94.88 86 THR A O 1
ATOM 663 N N . ILE A 1 87 ? 8.861 -7.386 -2.789 1.00 94.12 87 ILE A N 1
ATOM 664 C CA . ILE A 1 87 ? 7.525 -7.086 -2.256 1.00 94.12 87 ILE A CA 1
ATOM 665 C C . ILE A 1 87 ? 6.604 -6.510 -3.345 1.00 94.12 87 ILE A C 1
ATOM 667 O O . ILE A 1 87 ? 5.419 -6.829 -3.382 1.00 94.12 87 ILE A O 1
ATOM 671 N N . LEU A 1 88 ? 7.129 -5.674 -4.245 1.00 95.00 88 LEU A N 1
ATOM 672 C CA . LEU A 1 88 ? 6.362 -5.120 -5.365 1.00 95.00 88 LEU A CA 1
ATOM 673 C C . LEU A 1 88 ? 5.967 -6.197 -6.387 1.00 95.00 88 LEU A C 1
ATOM 675 O O . LEU A 1 88 ? 4.864 -6.142 -6.920 1.00 95.00 88 LEU A O 1
ATOM 679 N N . GLU A 1 89 ? 6.824 -7.189 -6.629 1.00 95.44 89 GLU A N 1
ATOM 680 C CA . GLU A 1 89 ? 6.513 -8.362 -7.458 1.00 95.44 89 GLU A CA 1
ATOM 681 C C . GLU A 1 89 ? 5.393 -9.204 -6.832 1.00 95.44 89 GLU A C 1
ATOM 683 O O . GLU A 1 89 ? 4.459 -9.608 -7.523 1.00 95.44 89 GLU A O 1
ATOM 688 N N . TYR A 1 90 ? 5.424 -9.393 -5.508 1.00 94.38 90 TYR A N 1
ATOM 689 C CA . TYR A 1 90 ? 4.320 -10.021 -4.779 1.00 94.38 90 TYR A CA 1
ATOM 690 C C . TYR A 1 90 ? 3.012 -9.227 -4.930 1.00 94.38 90 TYR A C 1
ATOM 692 O O . TYR A 1 90 ? 1.970 -9.808 -5.235 1.00 94.38 90 TYR A O 1
ATOM 700 N N . ALA A 1 91 ? 3.063 -7.901 -4.757 1.00 95.06 91 ALA A N 1
ATOM 701 C CA . ALA A 1 91 ? 1.895 -7.037 -4.916 1.00 95.06 91 ALA A CA 1
ATOM 702 C C . ALA A 1 91 ? 1.337 -7.090 -6.347 1.00 95.06 91 ALA A C 1
ATOM 704 O O . ALA A 1 91 ? 0.124 -7.174 -6.517 1.00 95.06 91 ALA A O 1
ATOM 705 N N . TYR A 1 92 ? 2.206 -7.118 -7.365 1.00 96.00 92 TYR A N 1
ATOM 706 C CA . TYR A 1 92 ? 1.814 -7.268 -8.767 1.00 96.00 92 TYR A CA 1
ATOM 707 C C . TYR A 1 92 ? 0.976 -8.530 -8.994 1.00 96.00 92 TYR A C 1
ATOM 709 O O . TYR A 1 92 ? -0.121 -8.423 -9.533 1.00 96.00 92 TYR A O 1
ATOM 717 N N . ALA A 1 93 ? 1.452 -9.693 -8.536 1.00 95.56 93 ALA A N 1
ATOM 718 C CA . ALA A 1 93 ? 0.724 -10.955 -8.686 1.00 95.56 93 ALA A CA 1
ATOM 719 C C . ALA A 1 93 ? -0.662 -10.897 -8.017 1.00 95.56 93 ALA A C 1
ATOM 721 O O . ALA A 1 93 ? -1.654 -11.346 -8.578 1.00 95.56 93 ALA A O 1
ATOM 722 N N . HIS A 1 94 ? -0.763 -10.245 -6.858 1.00 94.12 94 HIS A N 1
ATOM 723 C CA . HIS A 1 94 ? -2.044 -10.095 -6.166 1.00 94.12 94 HIS A CA 1
ATOM 724 C C . HIS A 1 94 ? -2.996 -9.121 -6.871 1.00 94.12 94 HIS A C 1
ATOM 726 O O . HIS A 1 94 ? -4.212 -9.296 -6.822 1.00 94.12 94 HIS A O 1
ATOM 732 N N . PHE A 1 95 ? -2.469 -8.092 -7.534 1.00 95.12 95 PHE A N 1
ATOM 733 C CA . PHE A 1 95 ? -3.273 -7.224 -8.392 1.00 95.12 95 PHE A CA 1
ATOM 734 C C . PHE A 1 95 ? -3.693 -7.907 -9.696 1.00 95.12 95 PHE A C 1
ATOM 736 O O . PHE A 1 95 ? -4.741 -7.567 -10.245 1.00 95.12 95 PHE A O 1
ATOM 743 N N . GLU A 1 96 ? -2.897 -8.849 -10.198 1.00 94.94 96 GLU A N 1
ATOM 744 C CA . GLU A 1 96 ? -3.268 -9.712 -11.320 1.00 94.94 96 GLU A CA 1
ATOM 745 C C . GLU A 1 96 ? -4.459 -10.596 -10.947 1.00 94.94 96 GLU A C 1
ATOM 747 O O . GLU A 1 96 ? -5.497 -10.516 -11.606 1.00 94.94 96 GLU A O 1
ATOM 752 N N . ASP A 1 97 ? -4.369 -11.307 -9.822 1.00 94.31 97 ASP A N 1
ATOM 753 C CA . ASP A 1 97 ? -5.458 -12.138 -9.298 1.00 94.31 97 ASP A CA 1
ATOM 754 C C . ASP A 1 97 ? -6.732 -11.326 -8.999 1.00 94.31 97 ASP A C 1
ATOM 756 O O . ASP A 1 97 ? -7.851 -11.799 -9.209 1.00 94.31 97 ASP A O 1
ATOM 760 N N . ALA A 1 98 ? -6.580 -10.082 -8.531 1.00 92.56 98 ALA A N 1
ATOM 761 C CA . ALA A 1 98 ? -7.693 -9.177 -8.245 1.00 92.56 98 ALA A CA 1
ATOM 762 C C . ALA A 1 98 ? -8.251 -8.447 -9.486 1.00 92.56 98 ALA A C 1
ATOM 764 O O . ALA A 1 98 ? -9.267 -7.757 -9.376 1.00 92.56 98 ALA A O 1
ATOM 765 N N . GLY A 1 99 ? -7.600 -8.549 -10.651 1.00 94.12 99 GLY A N 1
ATOM 766 C CA . GLY A 1 99 ? -7.975 -7.813 -11.863 1.00 94.12 99 GLY A CA 1
ATOM 767 C C . GLY A 1 99 ? -7.763 -6.290 -11.788 1.00 94.12 99 GLY A C 1
ATOM 768 O O . GLY A 1 99 ? -8.334 -5.552 -12.592 1.00 94.12 99 GLY A O 1
ATOM 769 N N . ASP A 1 100 ? -6.955 -5.798 -10.844 1.00 95.56 100 ASP A N 1
ATOM 770 C CA . ASP A 1 100 ? -6.654 -4.371 -10.674 1.00 95.56 100 ASP A CA 1
ATOM 771 C C . ASP A 1 100 ? -5.491 -3.954 -11.586 1.00 95.56 100 ASP A C 1
ATOM 773 O O . ASP A 1 100 ? -4.308 -4.020 -11.237 1.00 95.56 100 ASP A O 1
ATOM 777 N N . THR A 1 101 ? -5.832 -3.490 -12.787 1.00 95.56 101 THR A N 1
ATOM 778 C CA . THR A 1 101 ? -4.843 -3.074 -13.789 1.00 95.56 101 THR A CA 1
ATOM 779 C C . THR A 1 101 ? -4.024 -1.855 -13.361 1.00 95.56 101 THR A C 1
ATOM 781 O O . THR A 1 101 ? -2.897 -1.682 -13.827 1.00 95.56 101 THR A O 1
ATOM 784 N N . ILE A 1 102 ? -4.568 -0.994 -12.492 1.00 94.88 102 ILE A N 1
ATOM 785 C CA . ILE A 1 102 ? -3.855 0.193 -12.003 1.00 94.88 102 ILE A CA 1
ATOM 786 C C . ILE A 1 102 ? -2.757 -0.257 -11.040 1.00 94.88 102 ILE A C 1
ATOM 788 O O . ILE A 1 102 ? -1.601 0.137 -11.204 1.00 94.88 102 ILE A O 1
ATOM 792 N N . GLY A 1 103 ? -3.097 -1.131 -10.091 1.00 93.31 103 GLY A N 1
ATOM 793 C CA . GLY A 1 103 ? -2.139 -1.725 -9.162 1.00 93.31 103 GLY A CA 1
ATOM 794 C C . GLY A 1 103 ? -1.030 -2.505 -9.874 1.00 93.31 103 GLY A C 1
ATOM 795 O O . GLY A 1 103 ? 0.151 -2.345 -9.544 1.00 93.31 103 GLY A O 1
ATOM 796 N N . GLN A 1 104 ? -1.375 -3.271 -10.915 1.00 96.62 104 GLN A N 1
ATOM 797 C CA . GLN A 1 104 ? -0.399 -3.957 -11.772 1.00 96.62 104 GLN A CA 1
ATOM 798 C C . GLN A 1 104 ? 0.564 -2.968 -12.445 1.00 96.62 104 GLN A C 1
ATOM 800 O O . GLN A 1 104 ? 1.784 -3.103 -12.327 1.00 96.62 104 GLN A O 1
ATOM 805 N N . ALA A 1 105 ? 0.033 -1.943 -13.121 1.00 96.38 105 ALA A N 1
ATOM 806 C CA . ALA A 1 105 ? 0.845 -0.954 -13.826 1.00 96.38 105 ALA A CA 1
ATOM 807 C C . ALA A 1 105 ? 1.764 -0.176 -12.870 1.00 96.38 105 ALA A C 1
ATOM 809 O O . ALA A 1 105 ? 2.942 0.029 -13.171 1.00 96.38 105 ALA A O 1
ATOM 810 N N . MET A 1 106 ? 1.255 0.214 -11.698 1.00 95.00 106 MET A N 1
ATOM 811 C CA . MET A 1 106 ? 2.040 0.907 -10.675 1.00 95.00 106 MET A CA 1
ATOM 812 C C . MET A 1 106 ? 3.150 0.024 -10.104 1.00 95.00 106 MET A C 1
ATOM 814 O O . MET A 1 106 ? 4.280 0.491 -9.953 1.00 95.00 106 MET A O 1
ATOM 818 N N . SER A 1 107 ? 2.861 -1.249 -9.829 1.00 95.94 107 SER A N 1
ATOM 819 C CA . SER A 1 107 ? 3.855 -2.200 -9.317 1.00 95.94 107 SER A CA 1
ATOM 820 C C . SER A 1 107 ? 4.966 -2.444 -10.340 1.00 95.94 107 SER A C 1
ATOM 822 O O . SER A 1 107 ? 6.145 -2.331 -10.005 1.00 95.94 107 SER A O 1
ATOM 824 N N . ALA A 1 108 ? 4.608 -2.667 -11.609 1.00 95.56 108 ALA A N 1
ATOM 825 C CA . ALA A 1 108 ? 5.574 -2.829 -12.693 1.00 95.56 108 ALA A CA 1
ATOM 826 C C . ALA A 1 108 ? 6.453 -1.577 -12.871 1.00 95.56 108 ALA A C 1
ATOM 828 O O . ALA A 1 108 ? 7.680 -1.680 -12.940 1.00 95.56 108 ALA A O 1
ATOM 829 N N . ALA A 1 109 ? 5.849 -0.384 -12.878 1.00 94.19 109 ALA A N 1
ATOM 830 C CA . ALA A 1 109 ? 6.583 0.875 -12.977 1.00 94.19 109 ALA A CA 1
ATOM 831 C C . ALA A 1 109 ? 7.550 1.078 -11.798 1.00 94.19 109 ALA A C 1
ATOM 833 O O . ALA A 1 109 ? 8.691 1.490 -12.007 1.00 94.19 109 ALA A O 1
ATOM 834 N N . ALA A 1 110 ? 7.133 0.747 -10.573 1.00 91.94 110 ALA A N 1
ATOM 835 C CA . ALA A 1 110 ? 7.973 0.856 -9.383 1.00 91.94 110 ALA A CA 1
ATOM 836 C C . ALA A 1 110 ? 9.168 -0.117 -9.412 1.00 91.94 110 ALA A C 1
ATOM 838 O O . ALA A 1 110 ? 10.281 0.264 -9.036 1.00 91.94 110 ALA A O 1
ATOM 839 N N . VAL A 1 111 ? 8.978 -1.346 -9.908 1.00 94.31 111 VAL A N 1
ATOM 840 C CA . VAL A 1 111 ? 10.075 -2.308 -10.116 1.00 94.31 111 VAL A CA 1
ATOM 841 C C . VAL A 1 111 ? 11.075 -1.778 -11.146 1.00 94.31 111 VAL A C 1
ATOM 843 O O . VAL A 1 111 ? 12.281 -1.814 -10.901 1.00 94.31 111 VAL A O 1
ATOM 846 N N . ILE A 1 112 ? 10.599 -1.229 -12.268 1.00 92.88 112 ILE A N 1
ATOM 847 C CA . ILE A 1 112 ? 11.461 -0.629 -13.298 1.00 92.88 112 ILE A CA 1
ATOM 848 C C . ILE A 1 112 ? 12.232 0.577 -12.729 1.00 92.88 112 ILE A C 1
ATOM 850 O O . ILE A 1 112 ? 13.458 0.641 -12.873 1.00 92.88 112 ILE A O 1
ATOM 854 N N . ASP A 1 113 ? 11.557 1.496 -12.024 1.00 88.31 113 ASP A N 1
ATOM 855 C CA . ASP A 1 113 ? 12.196 2.672 -11.407 1.00 88.31 113 ASP A CA 1
ATOM 856 C C . ASP A 1 113 ? 13.270 2.271 -10.388 1.00 88.31 113 ASP A C 1
ATOM 858 O O . ASP A 1 113 ? 14.330 2.900 -10.318 1.00 88.31 113 ASP A O 1
ATOM 862 N N . SER A 1 114 ? 13.060 1.176 -9.647 1.00 88.44 114 SER A N 1
ATOM 863 C CA . SER A 1 114 ? 14.057 0.651 -8.711 1.00 88.44 114 SER A CA 1
ATOM 864 C C . SER A 1 114 ? 15.402 0.366 -9.388 1.00 88.44 114 SER A C 1
ATOM 866 O O . SER A 1 114 ? 16.450 0.622 -8.788 1.00 88.44 114 SER A O 1
ATOM 868 N N . TYR A 1 115 ? 15.411 -0.161 -10.615 1.00 86.69 115 TYR A N 1
ATOM 869 C CA . TYR A 1 115 ? 16.652 -0.388 -11.361 1.00 86.69 115 TYR A CA 1
ATOM 870 C C . TYR A 1 115 ? 17.251 0.926 -11.874 1.00 86.69 115 TYR A C 1
ATOM 872 O O . TYR A 1 115 ? 18.463 1.142 -11.778 1.00 86.69 115 TYR A O 1
ATOM 880 N N . CYS A 1 116 ? 16.413 1.843 -12.363 1.00 80.56 116 CYS A N 1
ATOM 881 C CA . CYS A 1 116 ? 16.857 3.148 -12.853 1.00 80.56 116 CYS A CA 1
ATOM 882 C C . CYS A 1 116 ? 17.501 4.003 -11.751 1.00 80.56 116 CYS A C 1
ATOM 884 O O . CYS A 1 116 ? 18.523 4.656 -11.985 1.00 80.56 116 CYS A O 1
ATOM 886 N N . ARG A 1 117 ? 16.949 3.975 -10.534 1.00 64.62 117 ARG A N 1
ATOM 887 C CA . ARG A 1 117 ? 17.456 4.739 -9.387 1.00 64.62 117 ARG A CA 1
ATOM 888 C C . ARG A 1 117 ? 18.856 4.288 -8.959 1.00 64.62 117 ARG A C 1
ATOM 890 O O . ARG A 1 117 ? 19.703 5.129 -8.652 1.00 64.62 117 ARG A O 1
ATOM 897 N N . LEU A 1 118 ? 19.138 2.986 -9.025 1.00 55.06 118 LEU A N 1
ATOM 898 C CA . LEU A 1 118 ? 20.461 2.410 -8.743 1.00 55.06 118 LEU A CA 1
ATOM 899 C C . LEU A 1 118 ? 21.521 2.777 -9.800 1.00 55.06 118 LEU A C 1
ATOM 901 O O . LEU A 1 118 ? 22.707 2.899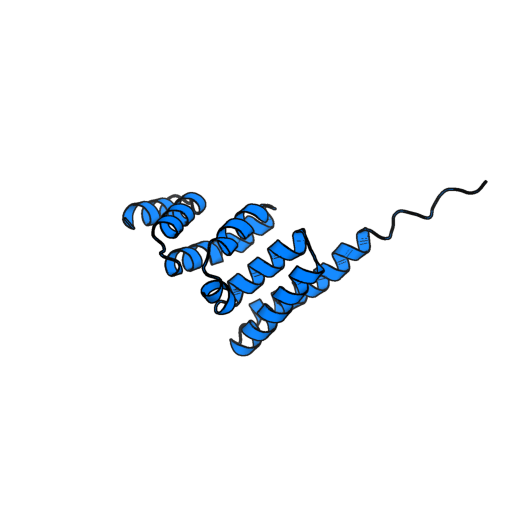 -9.476 1.00 55.06 118 LEU A O 1
ATOM 905 N N . GLY A 1 119 ? 21.104 3.053 -11.040 1.00 45.41 119 GLY A N 1
ATOM 906 C CA . GLY A 1 119 ? 21.984 3.492 -12.130 1.00 45.41 119 GLY A CA 1
ATOM 907 C C . GLY A 1 119 ? 22.681 4.842 -11.900 1.00 45.41 119 GLY A C 1
ATOM 908 O O . GLY A 1 119 ? 23.657 5.151 -12.584 1.00 45.41 119 GLY A O 1
ATOM 909 N N . ARG A 1 120 ? 22.249 5.647 -10.914 1.00 47.69 120 ARG A N 1
ATOM 910 C CA . ARG A 1 120 ? 22.893 6.935 -10.580 1.00 47.69 120 ARG A CA 1
ATOM 911 C C . ARG A 1 120 ? 24.098 6.823 -9.639 1.00 47.69 120 ARG A C 1
ATOM 913 O O . ARG A 1 120 ? 24.869 7.776 -9.560 1.00 47.69 120 ARG A O 1
ATOM 920 N N . VAL A 1 121 ? 24.308 5.687 -8.967 1.00 45.91 121 VAL A N 1
ATOM 921 C CA . VAL A 1 121 ? 25.423 5.523 -8.007 1.00 45.91 121 VAL A CA 1
ATOM 922 C C . VAL A 1 121 ? 26.734 5.104 -8.692 1.00 45.91 121 VAL A C 1
ATOM 924 O O . VAL A 1 121 ? 27.810 5.441 -8.209 1.00 45.91 121 VAL A O 1
ATOM 927 N N . HIS A 1 122 ? 26.680 4.461 -9.863 1.00 42.12 122 HIS A N 1
ATOM 928 C CA . HIS A 1 122 ? 27.879 3.942 -10.544 1.00 42.12 122 HIS A CA 1
ATOM 929 C C . HIS A 1 122 ? 28.520 4.914 -11.555 1.00 42.12 122 HIS A C 1
ATOM 931 O O . HIS A 1 122 ? 29.548 4.592 -12.145 1.00 42.12 122 HIS A O 1
ATOM 937 N N . ARG A 1 123 ? 27.982 6.132 -11.734 1.00 42.72 123 ARG A N 1
ATOM 938 C CA . ARG A 1 123 ? 28.543 7.154 -12.645 1.00 42.72 123 ARG A CA 1
ATOM 939 C C . ARG A 1 123 ? 29.151 8.354 -11.902 1.00 42.72 123 ARG A C 1
ATOM 941 O O . ARG A 1 123 ? 28.933 9.500 -12.276 1.00 42.72 123 ARG A O 1
ATOM 948 N N . ARG A 1 124 ? 29.920 8.105 -10.838 1.00 44.94 124 ARG A N 1
ATOM 949 C CA . ARG A 1 124 ? 30.891 9.069 -10.279 1.00 44.94 124 ARG A CA 1
ATOM 950 C C . ARG A 1 124 ? 32.117 8.338 -9.733 1.00 44.94 124 ARG A C 1
ATOM 952 O O . ARG A 1 124 ? 32.257 8.209 -8.526 1.00 44.94 124 ARG A O 1
ATOM 959 N N . ARG A 1 125 ? 32.986 7.848 -10.621 1.00 47.88 125 ARG A N 1
ATOM 960 C CA . ARG A 1 125 ? 34.425 7.601 -10.379 1.00 47.88 125 ARG A CA 1
ATOM 961 C C . ARG A 1 125 ? 35.053 7.081 -11.673 1.00 47.88 125 ARG A C 1
ATOM 963 O O . ARG A 1 125 ? 35.087 5.876 -11.881 1.00 47.88 125 ARG A O 1
ATOM 970 N N . SER A 1 126 ? 35.484 7.980 -12.559 1.00 48.81 126 SER A N 1
ATOM 971 C CA . SER A 1 126 ? 36.518 7.687 -13.580 1.00 48.81 126 SER A CA 1
ATOM 972 C C . SER A 1 126 ? 36.846 8.870 -14.503 1.00 48.81 126 SER A C 1
ATOM 974 O O . SER A 1 126 ? 37.148 8.659 -15.663 1.00 48.81 126 SER A O 1
ATOM 976 N N . VAL A 1 127 ? 36.820 10.113 -14.022 1.00 55.88 127 VAL A N 1
ATOM 977 C CA . VAL A 1 127 ? 37.444 11.275 -14.692 1.00 55.88 127 VAL A CA 1
ATOM 978 C C . VAL A 1 127 ? 37.679 12.253 -13.525 1.00 55.88 127 VAL A C 1
ATOM 980 O O . VAL A 1 127 ? 36.707 12.609 -12.871 1.00 55.88 127 VAL A O 1
ATOM 983 N N . ASP A 1 128 ? 38.859 12.515 -12.964 1.00 50.59 128 ASP A N 1
ATOM 984 C CA . ASP A 1 128 ? 40.182 12.759 -13.528 1.00 50.59 128 ASP A CA 1
ATOM 985 C C . ASP A 1 128 ? 41.285 12.254 -12.580 1.00 50.59 128 ASP A C 1
ATOM 987 O O . ASP A 1 128 ? 41.301 12.597 -11.395 1.00 50.59 128 ASP A O 1
ATOM 991 N N . ARG A 1 129 ? 42.227 11.460 -13.096 1.00 49.28 129 ARG A N 1
ATOM 992 C CA . ARG A 1 129 ? 43.606 11.354 -12.584 1.00 49.28 129 ARG A CA 1
ATOM 993 C C . ARG A 1 129 ? 44.470 10.647 -13.625 1.00 49.28 129 ARG A C 1
ATOM 995 O O . ARG A 1 129 ? 44.501 9.421 -13.676 1.00 49.28 129 ARG A O 1
ATOM 1002 N N . CYS A 1 130 ? 45.157 11.433 -14.442 1.00 39.00 130 CYS A N 1
ATOM 1003 C CA . CYS A 1 130 ? 46.418 11.071 -15.087 1.00 39.00 130 CYS A CA 1
ATOM 1004 C C . CYS A 1 130 ? 47.025 12.321 -15.742 1.00 39.00 130 CYS A C 1
ATOM 1006 O O . CYS A 1 130 ? 46.260 13.164 -16.210 1.00 39.00 130 CYS A O 1
ATOM 1008 N N . PRO A 1 131 ? 48.350 12.359 -15.916 1.00 58.97 131 PRO A N 1
ATOM 1009 C CA . PRO A 1 131 ? 49.375 12.566 -14.897 1.00 58.97 131 PRO A CA 1
ATOM 1010 C C . PRO A 1 131 ? 49.930 14.000 -14.899 1.00 58.97 131 PRO A C 1
ATOM 1012 O O . PRO A 1 131 ? 49.796 14.704 -15.923 1.00 58.97 131 PRO A O 1
#

Sequence (131 aa):
MPKSACALEEDGDHEAALALYQEAGDWASVIRLLLPVAPSVLAHGRWQTLNHWITSLPRQAVEVTPWLAFWCGACKGQTNPEAGRTILEYAYAHFEDAGDTIGQAMSAAAVIDSYCRLGRVHRRRSVDRCP

Radius of gyration: 18.0 Å; chains: 1; bounding box: 66×30×36 Å

=== Feature glossary ===
The record interleaves many kinds of information about one protein. Here is each kind framed as the question it answers.

Q: What does the local fold look like, residue by residue?
A: A 3Di character summarizes, for each residue, the relative orientation of the Cα frame of its nearest spatial neighbor. Because it encodes fold topology rather than chemistry, 3Di alignments detect remote structural similarity that sequence alignment misses.

Q: Which residues are in helices, strands, or loops?
A: Secondary structure is the local, repeating backbone conformation. DSSP classifies it into eight states by reading the hydrogen-bond network: three helix types (H, G, I), two β types (E, B), two non-regular types (T, S), and unstructured coil (-).

Q: How big and how compact is the whole molecule?
A: Three whole-structure scalars: the radius of gyration (RMS distance of Cα from centroid, in Å), the count of Cα–Cα contacts (pairs closer than 8 Å and separated by more than four residues in sequence — i.e. tertiary, not local, contacts), and the bounding-box dimensions. Together they distinguish compact globular folds from extended fibres or disordered chains.

Q: How confident is the AlphaFold model at each residue?
A: For AlphaFold models, the B-factor field carries pLDDT — the model's own estimate of local accuracy on a 0–100 scale. Regions with pLDDT<50 should be treated as essentially unmodeled; they often correspond to intrinsically disordered segments.

Q: What family and function is it annotated with?
A: Functional annotations link the protein to curated databases. InterPro entries identify conserved domains and families by matching the sequence against member-database signatures (Pfam, PROSITE, CDD, …). Gene Ontology (GO) terms describe molecular function, biological process, and cellular component in a controlled vocabulary. CATH places the structure in a hierarchical fold classification (Class/Architecture/Topology/Homologous-superfamily). The organism is the source species.

Q: What known structures does this most resemble?
A: Nearest PDB neighbors are the top structural matches found by Foldseek when searching this structure against the entire Protein Data Bank. Each hit reports a TM-score (0 to 1; >0.5 almost always implies the same fold) and an E-value. These are *structural* homologs — they may share no detectable sequence similarity.

Q: Which residues are buried vs exposed?
A: Solvent-accessible surface area (SASA) is the area in Å² traced out by the centre of a 1.4 Å probe sphere (a water molecule) rolled over the protein's van der Waals surface (Shrake–Rupley / Lee–Richards construction). Buried residues have near-zero SASA; fully exposed residues can exceed 200 Å². The total SASA scales roughly with the number of surface residues.

Q: What are the backbone torsion angles?
A: φ (phi) and ψ (psi) are the two rotatable backbone dihedrals per residue: φ is the C(i-1)–N–Cα–C torsion, ψ is the N–Cα–C–N(i+1) torsion, both in degrees on (−180°, 180°]. α-helical residues cluster near (−60°, −45°); β-strand residues near (−120°, +130°). A Ramachandran plot is simply a scatter of (φ, ψ) for every residue.

Q: Are the domains correctly placed relative to each other?
A: Predicted aligned error is AlphaFold's pairwise confidence. Unlike pLDDT (per-residue), PAE is per-residue-pair and captures whether two parts of the structure are correctly placed relative to each other. Units are ångströms of expected positional error.

Q: What if only a Cα trace is available?
A: P-SEA three-state annotation labels each residue as helix, strand, or coil based purely on the geometry of the Cα trace. It serves as a fallback when the full backbone (and thus DSSP) is unavailable.

Q: What is the amino-acid chain?
A: This is the polypeptide sequence — one letter per residue, N-terminus first. Length ranges from a few dozen residues for small domains to over a thousand for large multi-domain proteins.

Q: What do the rendered images show?
A: The six renders are orthographic views along the three Cartesian axes in both directions. Representation (cartoon, sticks, or surface) and color scheme (sequence-rainbow or by-chain) vary across proteins so the training set covers all the common visualization conventions.

Q: What do the diagnostic plots show?
A: Plot images: a contact map (which residues are close in 3D, as an N×N binary image), a Ramachandran scatter (backbone torsion angles, revealing secondary-structure composition at a glance), and — for AlphaFold structures — a PAE heatmap (pairwise prediction confidence).

Q: How mobile is each atom in the crystal?
A: B-factor (Debye–Waller factor) reflects atomic displacement in the crystal lattice. It is an experimental observable (units Å²), not a prediction; low values mean the at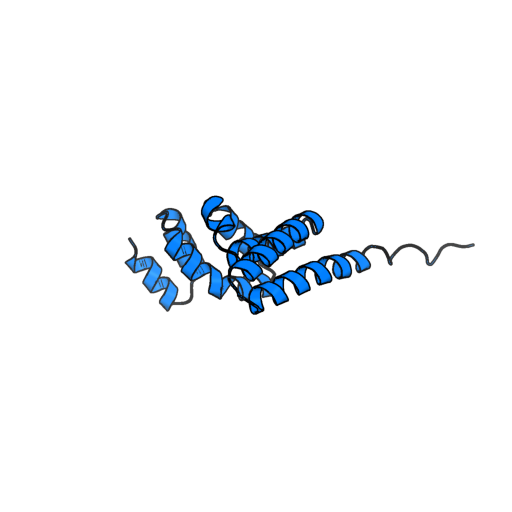om is pinned down, high values mean it moves or is heterogeneous across the crystal.

Q: Where is each backbone atom in 3D?
A: The mmCIF table is the protein's shape written out atom by atom. For each backbone N, Cα, C, and carbonyl O, it records an (x, y, z) coordinate triple in Å plus the residue type, chain letter, and residue number.